Protein AF-K9Y065-F1 (afdb_monomer)

Foldseek 3Di:
DPPVVVVVVVVVVPPDDPDQLVVVLVVVLVVQLVVVLVVLLVLFQDPVLQFDAVLSVLVSQLVSLVVQLVCCVVVVVSPPDPVVSVVSNVVSVVSNVVSVVCNVVVPPCFLLRVLRVLSRVLRSLLVCLVPDPDDDVVVVVVSVVSNVVSVVVNVVSVVVNPDPPRD

Solvent-accessible surface area (backbone atoms only — not comparable to full-atom values): 9379 Å² total; per-residue (Å²): 144,76,70,73,67,59,57,53,56,59,55,67,71,68,72,87,83,85,64,58,61,67,55,48,49,53,52,50,51,54,53,48,47,57,49,54,57,56,53,62,60,75,50,36,65,47,82,92,40,73,50,84,25,66,65,58,54,31,52,49,51,28,53,51,23,51,47,52,41,50,49,54,69,74,44,44,87,68,55,82,51,64,68,60,51,52,53,51,43,53,50,22,56,50,45,32,56,50,25,50,50,40,57,74,65,47,65,90,55,47,65,61,37,44,43,27,45,46,37,30,51,38,31,26,53,37,37,50,50,74,71,51,91,74,84,51,70,70,58,48,54,50,36,52,52,49,40,55,52,39,52,52,51,40,52,53,43,54,56,52,73,72,46,90,85,58,124

Sequence (167 aa):
MKSTYDSKSKSEMKSKSGMKPYITLLVSLLISYVVMFAIMFSRVNEWSNLFISLNQVYMTGLMISTMLIIMLLTMGSMFTNKTLNVVLLASGVSLILMFWTLVRNQVGVGNQMFLRSMIPHHAAAILVCQQSSLTNPRIEELCVEIVQTQKEEIRIMKELMETPDLS

Secondary structure (DSSP, 8-state):
--SHHHHHHHHHTS-S--S-HHHHHHHHHHHHHHHHHHHHGGG-SSGGG----HHHHHHHHHHHHHHHHHHHHHTGGG---HHHHHHHHHHHHHHHHHHHHHHHHTTT--HHHHHHHHHHHHHHHHHHHHH-----HHHHHHHHHHHHHHHHHHHHHHHHHTSTT--

pLDDT: mean 87.81, std 16.29, range [36.19, 98.44]

Mean predicted aligned error: 8.08 Å

Nearest PDB structures (foldseek):
  1dov-assembly1_A  TM=4.097E-01  e=2.956E+00  Mus musculus
  4igg-assembly1_B  TM=3.796E-01  e=2.372E+00  Homo sapiens
  4igg-assembly1_A  TM=4.061E-01  e=3.893E+00  Homo sapiens

Structure (mmCIF, N/CA/C/O backbone):
data_AF-K9Y065-F1
#
_entry.id   AF-K9Y065-F1
#
loop_
_atom_site.group_PDB
_atom_site.id
_atom_site.type_symbol
_atom_site.label_atom_id
_atom_site.label_alt_id
_atom_site.label_comp_id
_atom_site.label_asym_id
_atom_site.label_entity_id
_atom_site.label_seq_id
_atom_site.pdbx_PDB_ins_code
_atom_site.Cartn_x
_atom_site.Cartn_y
_atom_site.Cartn_z
_atom_site.occupancy
_atom_site.B_iso_or_equiv
_atom_site.auth_seq_id
_atom_site.auth_comp_id
_atom_site.auth_asym_id
_atom_site.auth_atom_id
_atom_site.pdbx_PDB_model_num
ATOM 1 N N . MET A 1 1 ? 7.323 37.527 44.056 1.00 52.19 1 MET A N 1
ATOM 2 C CA . MET A 1 1 ? 7.083 37.572 42.593 1.00 52.19 1 MET A CA 1
ATOM 3 C C . MET A 1 1 ? 7.427 36.233 41.909 1.00 52.19 1 MET A C 1
ATOM 5 O O . MET A 1 1 ? 8.073 36.219 40.876 1.00 52.19 1 MET A O 1
ATOM 9 N N . LYS A 1 2 ? 7.005 35.089 42.485 1.00 53.78 2 LYS A N 1
ATOM 10 C CA . LYS A 1 2 ? 7.282 33.730 41.957 1.00 53.78 2 LYS A CA 1
ATOM 11 C C . LYS A 1 2 ? 6.066 32.785 42.052 1.00 53.78 2 LYS A C 1
ATOM 13 O O . LYS A 1 2 ? 6.211 31.582 41.953 1.00 53.78 2 LYS A O 1
ATOM 18 N N . SER A 1 3 ? 4.869 33.342 42.266 1.00 55.81 3 SER A N 1
ATOM 19 C CA . SER A 1 3 ? 3.641 32.576 42.558 1.00 55.81 3 SER A CA 1
ATOM 20 C C . SER A 1 3 ? 2.649 32.536 41.379 1.00 55.81 3 SER A C 1
ATOM 22 O O . SER A 1 3 ? 1.851 31.616 41.256 1.00 55.81 3 SER A O 1
ATOM 24 N N . THR A 1 4 ? 2.735 33.485 40.442 1.00 50.56 4 THR A N 1
ATOM 25 C CA . THR A 1 4 ? 1.821 33.589 39.288 1.00 50.56 4 T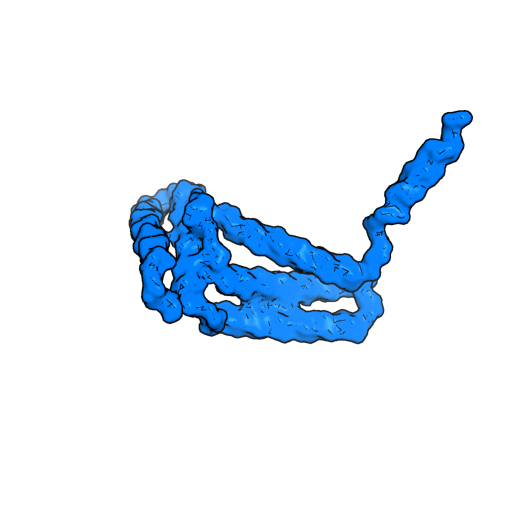HR A CA 1
ATOM 26 C C . THR A 1 4 ? 2.341 32.951 37.997 1.00 50.56 4 THR A C 1
ATOM 28 O O . THR A 1 4 ? 1.551 32.697 37.094 1.00 50.56 4 THR A O 1
ATOM 31 N N . TYR A 1 5 ? 3.643 32.658 37.896 1.00 48.44 5 TYR A N 1
ATOM 32 C CA . TYR A 1 5 ? 4.218 31.977 36.723 1.00 48.44 5 TYR A CA 1
ATOM 33 C C . TYR A 1 5 ? 4.051 30.447 36.801 1.00 48.44 5 TYR A C 1
ATOM 35 O O . TYR A 1 5 ? 3.881 29.774 35.787 1.00 48.44 5 TYR A O 1
ATOM 43 N N . ASP A 1 6 ? 4.020 29.903 38.022 1.00 53.69 6 ASP A N 1
ATOM 44 C CA . ASP A 1 6 ? 3.960 28.459 38.279 1.00 53.69 6 ASP A CA 1
ATOM 45 C C . ASP A 1 6 ? 2.530 27.891 38.172 1.00 53.69 6 ASP A C 1
ATOM 47 O O . ASP A 1 6 ? 2.325 26.732 37.808 1.00 53.69 6 ASP A O 1
ATOM 51 N N . SER A 1 7 ? 1.506 28.718 38.422 1.00 47.81 7 SER A N 1
ATOM 52 C CA . SER A 1 7 ? 0.100 28.310 38.294 1.00 47.81 7 SER A CA 1
ATOM 53 C C . SER A 1 7 ? -0.382 28.263 36.841 1.00 47.81 7 SER A C 1
ATOM 55 O O . SER A 1 7 ? -1.216 27.421 36.509 1.00 47.81 7 SER A O 1
ATOM 57 N N . LYS A 1 8 ? 0.174 29.115 35.967 1.00 46.16 8 LYS A N 1
ATOM 58 C CA . LYS A 1 8 ? -0.177 29.180 34.539 1.00 46.16 8 LYS A CA 1
ATOM 59 C C . LYS A 1 8 ? 0.507 28.075 33.719 1.00 46.16 8 LYS A C 1
ATOM 61 O O . LYS A 1 8 ? -0.121 27.461 32.865 1.00 46.16 8 LYS A O 1
ATOM 66 N N . SER A 1 9 ? 1.750 27.727 34.064 1.00 42.88 9 SER A N 1
ATOM 67 C CA . SER A 1 9 ? 2.480 26.599 33.457 1.00 42.88 9 SER A CA 1
ATOM 68 C C . SER A 1 9 ? 1.831 25.239 33.775 1.00 42.88 9 SER A C 1
ATOM 70 O O . SER A 1 9 ? 1.684 24.378 32.903 1.00 42.88 9 SER A O 1
ATOM 72 N N . LYS A 1 10 ? 1.334 25.057 35.009 1.00 42.84 10 LYS A N 1
ATOM 73 C CA . LYS A 1 10 ? 0.613 23.834 35.403 1.00 42.84 10 LYS A CA 1
ATOM 74 C C . LYS A 1 10 ? -0.792 23.712 34.811 1.00 42.84 10 LYS A C 1
ATOM 76 O O . LYS A 1 10 ? -1.275 22.586 34.701 1.00 42.84 10 LYS A O 1
ATOM 81 N N . SER A 1 11 ? -1.459 24.811 34.449 1.00 38.25 11 SER A N 1
ATOM 82 C CA . SER A 1 11 ? -2.785 24.758 33.819 1.00 38.25 11 SER A CA 1
ATOM 83 C C . SER A 1 11 ? -2.709 24.533 32.306 1.00 38.25 11 SER A C 1
ATOM 85 O O . SER A 1 11 ? -3.558 23.826 31.767 1.00 38.25 11 SER A O 1
ATOM 87 N N . GLU A 1 12 ? -1.667 25.028 31.634 1.00 36.91 12 GLU A N 1
ATOM 88 C CA . GLU A 1 12 ? -1.468 24.835 30.189 1.00 36.91 12 GLU A CA 1
ATOM 89 C C . GLU A 1 12 ? -0.904 23.443 29.836 1.00 36.91 12 GLU A C 1
ATOM 91 O O . GLU A 1 12 ? -1.237 22.895 28.786 1.00 36.91 12 GLU A O 1
ATOM 96 N N . MET A 1 13 ? -0.165 22.787 30.743 1.00 36.19 13 MET A N 1
ATOM 97 C CA . MET A 1 13 ? 0.234 21.374 30.583 1.00 36.19 13 MET A CA 1
ATOM 98 C C . MET A 1 13 ? -0.854 20.358 30.971 1.00 36.19 13 MET A C 1
ATOM 100 O O . MET A 1 13 ? -0.678 19.156 30.773 1.00 36.19 13 MET A O 1
ATOM 104 N N . LYS A 1 14 ? -1.999 20.804 31.503 1.00 38.00 14 LYS A N 1
ATOM 105 C CA . LYS A 1 14 ? -3.097 19.929 31.951 1.00 38.00 14 LYS A CA 1
ATOM 106 C C . LYS A 1 14 ? -4.248 19.868 30.942 1.00 38.00 14 LYS A C 1
ATOM 108 O O . LYS A 1 14 ? -5.413 19.826 31.324 1.00 38.00 14 LYS A O 1
ATOM 113 N N . SER A 1 15 ? -3.933 19.858 29.648 1.00 41.50 15 SER A N 1
ATOM 114 C CA . SER A 1 15 ? -4.937 19.712 28.590 1.00 41.50 15 SER A CA 1
ATOM 115 C C . SER A 1 15 ? -4.356 19.067 27.332 1.00 41.50 15 SER A C 1
ATOM 117 O O . SER A 1 15 ? -4.162 19.732 26.321 1.00 41.50 15 SER A O 1
ATOM 119 N N . LYS A 1 16 ? -4.046 17.760 27.390 1.00 42.38 16 LYS A N 1
ATOM 120 C CA . LYS A 1 16 ? -3.956 16.897 26.190 1.00 42.38 16 LYS A CA 1
ATOM 121 C C . LYS A 1 16 ? -3.878 15.394 26.506 1.00 42.38 16 LYS A C 1
ATOM 123 O O . LYS A 1 16 ? -2.986 14.704 26.047 1.00 42.38 16 LYS A O 1
ATOM 128 N N . SER A 1 17 ? -4.822 14.860 27.282 1.00 44.97 17 SER A N 1
ATOM 129 C CA . SER A 1 17 ? -5.170 13.421 27.224 1.00 44.97 17 SER A CA 1
ATOM 130 C C . SER A 1 17 ? -6.483 13.143 27.968 1.00 44.97 17 SER A C 1
ATOM 132 O O . SER A 1 17 ? -6.548 12.338 28.891 1.00 44.97 17 SER A O 1
ATOM 134 N N . GLY A 1 18 ? -7.538 13.869 27.593 1.00 44.75 18 GLY A N 1
ATOM 135 C CA . GLY A 1 18 ? -8.908 13.639 28.064 1.00 44.75 18 GLY A CA 1
ATOM 136 C C . GLY A 1 18 ? -9.807 13.003 27.003 1.00 44.75 18 GLY A C 1
ATOM 137 O O . GLY A 1 18 ? -11.027 13.084 27.115 1.00 44.75 18 GLY A O 1
ATOM 138 N N . MET A 1 19 ? -9.246 12.428 25.934 1.00 56.44 19 MET A N 1
ATOM 139 C CA . MET A 1 19 ? -10.069 11.699 24.971 1.00 56.44 19 MET A CA 1
ATOM 140 C C . MET A 1 19 ? -10.454 10.349 25.567 1.00 56.44 19 MET A C 1
ATOM 142 O O . MET A 1 19 ? -9.606 9.622 26.086 1.00 56.44 19 MET A O 1
ATOM 146 N N . LYS A 1 20 ? -11.747 10.010 25.489 1.00 84.69 20 LYS A N 1
ATOM 147 C CA . LYS A 1 20 ? -12.229 8.670 25.839 1.00 84.69 20 LYS A CA 1
ATOM 148 C C . LYS A 1 20 ? -11.403 7.641 25.044 1.00 84.69 20 LYS A C 1
ATOM 150 O O . LYS A 1 20 ? -11.208 7.874 23.850 1.00 84.69 20 LYS A O 1
ATOM 155 N N . PRO A 1 21 ? -10.974 6.514 25.642 1.00 88.19 21 PRO A N 1
ATOM 156 C CA . PRO A 1 21 ? -10.068 5.549 25.007 1.00 88.19 21 PRO A CA 1
ATOM 157 C C . PRO A 1 21 ? -10.421 5.156 23.563 1.00 88.19 21 PRO A C 1
ATOM 159 O O . PRO A 1 21 ? -9.543 5.045 22.714 1.00 88.19 21 PRO A O 1
ATOM 162 N N . TYR A 1 22 ? -11.713 5.023 23.254 1.00 90.38 22 TYR A N 1
ATOM 163 C CA . TYR A 1 22 ? -12.206 4.699 21.910 1.00 90.38 22 TYR A CA 1
ATOM 164 C C . TYR A 1 22 ? -12.018 5.814 20.877 1.00 90.38 22 TYR A C 1
ATOM 166 O O . TYR A 1 22 ? -11.800 5.528 19.705 1.00 90.38 22 TYR A O 1
ATOM 174 N N . ILE A 1 23 ? -12.094 7.080 21.291 1.00 90.81 23 ILE A N 1
ATOM 175 C CA . ILE A 1 23 ? -11.840 8.205 20.385 1.00 90.81 23 ILE A CA 1
ATOM 176 C C . ILE A 1 23 ? -10.347 8.276 20.084 1.00 90.81 23 ILE A C 1
ATOM 178 O O . ILE A 1 23 ? -9.979 8.443 18.927 1.00 90.81 23 ILE A O 1
ATOM 182 N N . THR A 1 24 ? -9.493 8.068 21.092 1.00 90.88 24 THR A N 1
ATOM 183 C CA . THR A 1 24 ? -8.046 7.953 20.871 1.00 90.88 24 THR A CA 1
ATOM 184 C C . THR A 1 24 ? -7.740 6.826 19.890 1.00 90.88 24 THR A C 1
ATOM 186 O O . THR A 1 24 ? -7.013 7.059 18.934 1.00 90.88 24 THR A O 1
ATOM 189 N N . LEU A 1 25 ? -8.351 5.646 20.059 1.00 92.50 25 LEU A N 1
ATOM 190 C CA . LEU A 1 25 ? -8.213 4.529 19.119 1.00 92.50 25 LEU A CA 1
ATOM 191 C C . LEU A 1 25 ? -8.606 4.934 17.691 1.00 92.50 25 LEU A C 1
ATOM 193 O O . LEU A 1 25 ? -7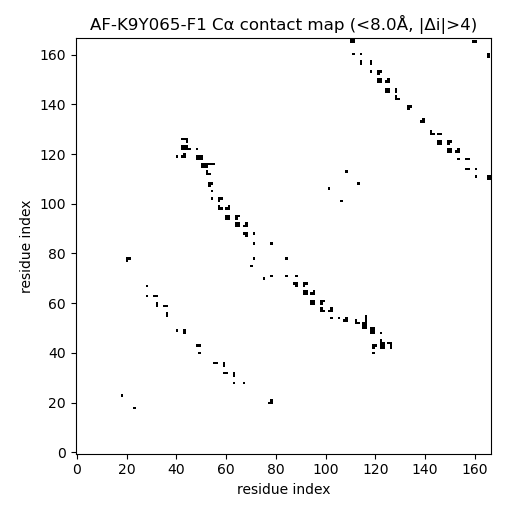.829 4.726 16.765 1.00 92.50 25 LEU A O 1
ATOM 197 N N . LEU A 1 26 ? -9.782 5.537 17.507 1.00 92.69 26 LEU A N 1
ATOM 198 C CA . LEU A 1 26 ? -10.260 5.956 16.188 1.00 92.69 26 LEU A CA 1
ATOM 199 C C . LEU A 1 26 ? -9.337 7.000 15.545 1.00 92.69 26 LEU A C 1
ATOM 201 O O . LEU A 1 26 ? -8.979 6.868 14.377 1.00 92.69 26 LEU A O 1
ATOM 205 N N . VAL A 1 27 ? -8.909 8.008 16.308 1.00 94.00 27 VAL A N 1
ATOM 206 C CA . VAL A 1 27 ? -7.969 9.034 15.838 1.00 94.00 27 VAL A CA 1
ATOM 207 C C . VAL A 1 27 ? -6.631 8.403 15.458 1.00 94.00 27 VAL A C 1
ATOM 209 O O . VAL A 1 27 ? -6.106 8.700 14.387 1.00 94.00 27 VAL A O 1
ATOM 212 N N . SER A 1 28 ? -6.102 7.498 16.284 1.00 93.50 28 SER A N 1
ATOM 213 C CA . SER A 1 28 ? -4.870 6.768 15.985 1.00 93.50 28 SER A CA 1
ATOM 214 C C . SER A 1 28 ? -4.996 5.952 14.702 1.00 93.50 28 SER A C 1
ATOM 216 O O . SER A 1 28 ? -4.112 6.044 13.862 1.00 93.50 28 SER A O 1
ATOM 218 N N . LEU A 1 29 ? -6.101 5.228 14.495 1.00 94.88 29 LEU A N 1
ATOM 219 C CA . LEU A 1 29 ? -6.324 4.446 13.274 1.00 94.88 29 LEU A CA 1
ATOM 220 C C . LEU A 1 29 ? -6.392 5.329 12.024 1.00 94.88 29 LEU A C 1
ATOM 222 O O . LEU A 1 29 ? -5.795 4.980 11.010 1.00 94.88 29 LEU A O 1
ATOM 226 N N . LEU A 1 30 ? -7.067 6.480 12.092 1.00 94.88 30 LEU A N 1
ATOM 227 C CA . LEU A 1 30 ? -7.150 7.419 10.968 1.00 94.88 30 LEU A CA 1
ATOM 228 C C . LEU A 1 30 ? -5.792 8.049 10.641 1.00 94.88 30 LEU A C 1
ATOM 230 O O . LEU A 1 30 ? -5.406 8.108 9.475 1.00 94.88 30 LEU A O 1
ATOM 234 N N . ILE A 1 31 ? -5.045 8.482 11.660 1.00 95.62 31 ILE A N 1
ATOM 235 C CA . ILE A 1 31 ? -3.689 9.012 11.471 1.00 95.62 31 ILE A CA 1
ATOM 236 C C . ILE A 1 31 ? -2.795 7.926 10.872 1.00 95.62 31 ILE A C 1
ATOM 238 O O . ILE A 1 31 ? -2.118 8.169 9.875 1.00 95.62 31 ILE A O 1
ATOM 242 N N . SER A 1 32 ? -2.823 6.715 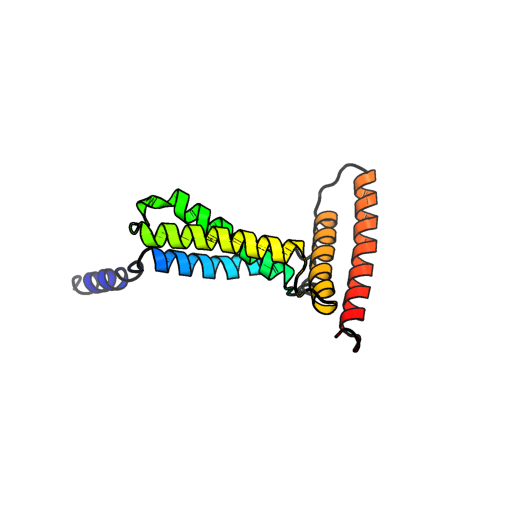11.433 1.00 94.25 32 SER A N 1
ATOM 243 C CA . SER A 1 32 ? -2.056 5.584 10.919 1.00 94.25 32 SER A CA 1
ATOM 244 C C . SER A 1 32 ? -2.449 5.218 9.494 1.00 94.25 32 SER A C 1
ATOM 246 O O . SER A 1 32 ? -1.557 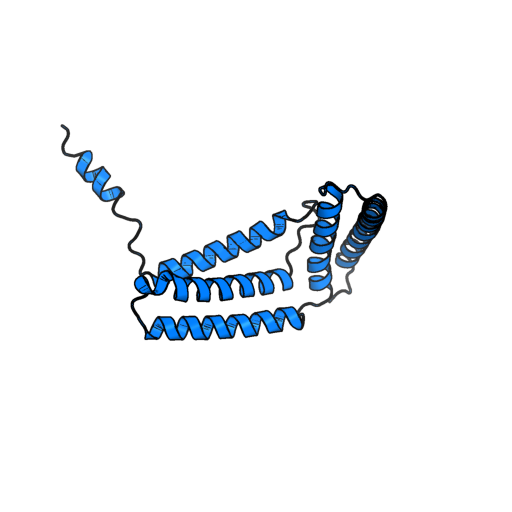4.905 8.718 1.00 94.25 32 SER A O 1
ATOM 248 N N . TYR A 1 33 ? -3.728 5.304 9.117 1.00 94.62 33 TYR A N 1
ATOM 249 C CA . TYR A 1 33 ? -4.163 5.083 7.738 1.00 94.62 33 TYR A CA 1
ATOM 250 C C . TYR A 1 33 ? -3.455 6.053 6.789 1.00 94.62 33 TYR A C 1
ATOM 252 O O . TYR A 1 33 ? -2.814 5.618 5.837 1.00 94.62 33 TYR A O 1
ATOM 260 N N . VAL A 1 34 ? -3.507 7.359 7.077 1.00 94.81 34 VAL A N 1
ATOM 261 C CA . VAL A 1 34 ? -2.872 8.390 6.237 1.00 94.81 34 VAL A CA 1
ATOM 262 C C . VAL A 1 34 ? -1.357 8.198 6.182 1.00 94.81 34 VAL A C 1
ATOM 264 O O . VAL A 1 34 ? -0.767 8.250 5.105 1.00 94.81 34 VAL A O 1
ATOM 267 N N . VAL A 1 35 ? -0.726 7.934 7.329 1.00 95.19 35 VAL A N 1
ATOM 268 C CA . VAL A 1 35 ? 0.725 7.734 7.423 1.00 95.19 35 VAL A CA 1
ATOM 269 C C . VAL A 1 35 ? 1.163 6.478 6.670 1.00 95.19 35 VAL A C 1
ATOM 271 O O . VAL A 1 35 ? 2.084 6.550 5.864 1.00 95.19 35 VAL A O 1
ATOM 274 N N . MET A 1 36 ? 0.509 5.335 6.883 1.00 93.56 36 MET A N 1
ATOM 275 C CA . MET A 1 36 ? 0.845 4.086 6.192 1.00 93.56 36 MET A CA 1
ATOM 276 C C . MET A 1 36 ? 0.611 4.204 4.687 1.00 93.56 36 MET A C 1
ATOM 278 O O . MET A 1 36 ? 1.461 3.773 3.909 1.00 93.56 36 MET A O 1
ATOM 282 N N . PHE A 1 37 ? -0.491 4.837 4.278 1.00 92.31 37 PHE A N 1
ATOM 283 C CA . PHE A 1 37 ? -0.771 5.115 2.873 1.00 92.31 37 PHE A CA 1
ATOM 284 C C . PHE A 1 37 ? 0.334 5.979 2.246 1.00 92.31 37 PHE A C 1
ATOM 286 O O . PHE A 1 37 ? 0.836 5.653 1.175 1.00 92.31 37 PHE A O 1
ATOM 293 N N . ALA A 1 38 ? 0.791 7.025 2.944 1.00 91.56 38 ALA A N 1
ATOM 294 C CA . ALA A 1 38 ? 1.905 7.857 2.493 1.00 91.56 38 ALA A CA 1
ATOM 295 C C . ALA A 1 38 ? 3.237 7.079 2.419 1.00 91.56 38 ALA A C 1
ATOM 297 O O . ALA A 1 38 ? 3.972 7.197 1.440 1.00 91.56 38 ALA A O 1
ATOM 298 N N . ILE A 1 39 ? 3.542 6.241 3.416 1.00 91.38 39 ILE A N 1
ATOM 299 C CA . ILE A 1 39 ? 4.775 5.434 3.459 1.00 91.38 39 ILE A CA 1
ATOM 300 C C . ILE A 1 39 ? 4.843 4.444 2.290 1.00 91.38 39 ILE A C 1
ATOM 302 O O . ILE A 1 39 ? 5.937 4.151 1.810 1.00 91.38 39 ILE A O 1
ATOM 306 N N . MET A 1 40 ? 3.714 3.944 1.777 1.00 88.00 40 MET A N 1
ATOM 307 C CA . MET A 1 40 ? 3.722 3.025 0.629 1.00 88.00 40 MET A CA 1
ATOM 308 C C . MET A 1 40 ? 4.405 3.620 -0.611 1.00 88.00 40 MET A C 1
ATOM 310 O O . MET A 1 40 ? 5.010 2.863 -1.373 1.00 88.00 40 MET A O 1
ATOM 314 N N . PHE A 1 41 ? 4.371 4.946 -0.773 1.00 87.94 41 PHE A N 1
ATOM 315 C CA . PHE A 1 41 ? 5.041 5.662 -1.860 1.00 87.94 41 PHE A CA 1
ATOM 316 C C . PHE A 1 41 ? 6.567 5.715 -1.718 1.00 87.94 41 PHE A C 1
ATOM 318 O O . PHE A 1 41 ? 7.254 5.942 -2.708 1.00 87.94 41 PHE A O 1
ATOM 325 N N . SER A 1 42 ? 7.117 5.426 -0.533 1.00 88.81 42 SER A N 1
ATOM 326 C CA . SER A 1 42 ? 8.574 5.389 -0.311 1.00 88.81 42 SER A CA 1
ATOM 327 C C . SER A 1 42 ? 9.290 4.289 -1.103 1.00 88.81 42 SER A C 1
ATOM 329 O O . SER A 1 42 ? 10.508 4.318 -1.238 1.00 88.81 42 SER A O 1
ATOM 331 N N . ARG A 1 43 ? 8.537 3.319 -1.636 1.00 86.25 43 ARG A N 1
ATOM 332 C CA . ARG A 1 43 ? 9.066 2.194 -2.416 1.00 86.25 43 ARG A CA 1
ATOM 333 C C . ARG A 1 43 ? 9.182 2.483 -3.912 1.00 86.25 43 ARG A C 1
ATOM 335 O O . ARG A 1 43 ? 9.616 1.608 -4.648 1.00 86.25 43 ARG A O 1
ATOM 342 N N . VAL A 1 44 ? 8.767 3.658 -4.378 1.00 86.56 44 VAL A N 1
ATOM 343 C CA . VAL A 1 44 ? 8.822 4.024 -5.798 1.00 86.56 44 VAL A CA 1
ATOM 344 C C . VAL A 1 44 ? 10.204 4.598 -6.124 1.00 86.56 44 VAL A C 1
ATOM 346 O O . VAL A 1 44 ? 10.721 5.423 -5.378 1.00 86.56 44 VAL A O 1
ATOM 349 N N . ASN A 1 45 ? 10.807 4.168 -7.237 1.00 88.38 45 ASN A N 1
ATOM 350 C CA . ASN A 1 45 ? 12.146 4.609 -7.645 1.00 88.38 45 ASN A CA 1
ATOM 351 C C . ASN A 1 45 ? 12.220 6.105 -8.016 1.00 88.38 45 ASN A C 1
ATOM 353 O O . ASN A 1 45 ? 13.251 6.739 -7.815 1.00 88.38 45 ASN A O 1
ATOM 357 N N . GLU A 1 46 ? 11.138 6.663 -8.564 1.00 88.12 46 GLU A N 1
ATOM 358 C CA . GLU A 1 46 ? 11.058 8.036 -9.065 1.00 88.12 46 GLU A CA 1
ATOM 359 C C . GLU A 1 46 ? 9.699 8.677 -8.763 1.00 88.12 46 GLU A C 1
ATOM 361 O O . GLU A 1 46 ? 8.651 8.037 -8.855 1.00 88.12 46 GLU A O 1
ATOM 366 N N . TRP A 1 47 ? 9.689 9.989 -8.520 1.00 84.88 47 TRP A N 1
ATOM 367 C CA . TRP A 1 47 ? 8.462 10.756 -8.260 1.00 84.88 47 TRP A CA 1
ATOM 368 C C . TRP A 1 47 ? 7.449 10.706 -9.412 1.00 84.88 47 TRP A C 1
ATOM 370 O O . TRP A 1 47 ? 6.245 10.768 -9.179 1.00 84.88 47 TRP A O 1
ATOM 380 N N . SER A 1 48 ? 7.919 10.543 -10.652 1.00 87.69 48 SER A N 1
ATOM 381 C CA . SER A 1 48 ? 7.069 10.448 -11.848 1.00 87.69 48 SER A CA 1
ATOM 382 C C . SER A 1 48 ? 6.250 9.149 -11.918 1.00 87.69 48 SER A C 1
ATOM 384 O O . SER A 1 48 ? 5.353 9.032 -12.751 1.00 87.69 48 SER A O 1
ATOM 386 N N . ASN A 1 49 ? 6.567 8.168 -11.068 1.00 90.81 49 ASN A N 1
ATOM 387 C CA . ASN A 1 49 ? 5.897 6.870 -10.989 1.00 90.81 49 ASN A CA 1
ATOM 388 C C . ASN A 1 49 ? 4.911 6.798 -9.808 1.00 90.81 49 ASN A C 1
ATOM 390 O O . ASN A 1 49 ? 4.390 5.727 -9.492 1.00 90.81 49 ASN A O 1
ATOM 394 N N . LEU A 1 50 ? 4.647 7.930 -9.145 1.00 90.44 50 LEU A N 1
ATOM 395 C CA . LEU A 1 50 ? 3.707 8.027 -8.035 1.00 90.44 50 LEU A CA 1
ATOM 396 C C . LEU A 1 50 ? 2.270 8.122 -8.537 1.00 90.44 50 LEU A C 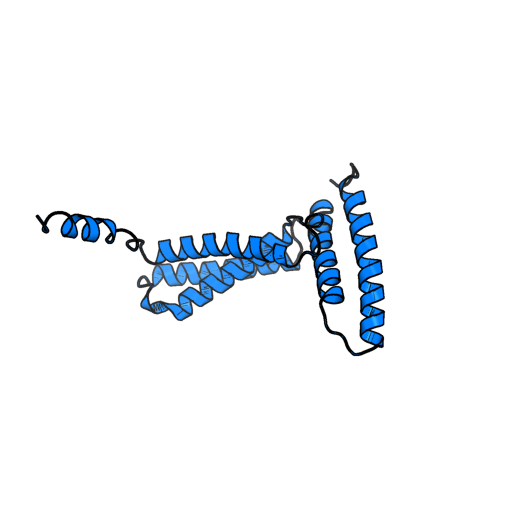1
ATOM 398 O O . LEU A 1 50 ? 1.792 9.184 -8.931 1.00 90.44 50 LEU A O 1
ATOM 402 N N . PHE A 1 51 ? 1.562 7.002 -8.449 1.00 91.12 51 PHE A N 1
ATOM 403 C CA . PHE A 1 51 ? 0.151 6.923 -8.792 1.00 91.12 51 PHE A CA 1
ATOM 404 C C . PHE A 1 51 ? -0.661 6.320 -7.647 1.00 91.12 51 PHE A C 1
ATOM 406 O O . PHE A 1 51 ? -0.283 5.315 -7.038 1.00 91.12 51 PHE A O 1
ATOM 413 N N . ILE A 1 52 ? -1.802 6.954 -7.370 1.00 91.38 52 ILE A N 1
ATOM 414 C CA . ILE A 1 52 ? -2.807 6.456 -6.429 1.00 91.38 52 ILE A CA 1
ATOM 415 C C . ILE A 1 52 ? -3.686 5.439 -7.153 1.00 91.38 52 ILE A C 1
ATOM 417 O O . ILE A 1 52 ? -4.236 5.737 -8.217 1.00 91.38 52 ILE A O 1
ATOM 421 N N . SER A 1 53 ? -3.865 4.266 -6.549 1.00 91.75 53 SER A N 1
ATOM 422 C CA . SER A 1 53 ? -4.742 3.211 -7.067 1.00 91.75 53 SER A CA 1
ATOM 423 C C . SER A 1 53 ? -5.690 2.671 -5.998 1.00 91.75 53 SER A C 1
ATOM 425 O O . SER A 1 53 ? -5.401 2.708 -4.800 1.00 91.75 53 SER A O 1
ATOM 427 N N . LEU A 1 54 ? -6.823 2.118 -6.437 1.00 91.88 54 LEU A N 1
ATOM 428 C CA . LEU A 1 54 ? -7.789 1.467 -5.544 1.00 91.88 54 LEU A CA 1
ATOM 429 C C . LEU A 1 54 ? -7.182 0.278 -4.793 1.00 91.88 54 LEU A C 1
ATOM 431 O O . LEU A 1 54 ? -7.489 0.064 -3.625 1.00 91.88 54 LEU A O 1
ATOM 435 N N . ASN A 1 55 ? -6.262 -0.450 -5.426 1.00 90.88 55 ASN A N 1
ATOM 436 C CA . ASN A 1 55 ? -5.601 -1.585 -4.795 1.00 90.88 55 ASN A CA 1
ATOM 437 C C . ASN A 1 55 ? -4.783 -1.162 -3.555 1.00 90.88 55 ASN A C 1
ATOM 439 O O . ASN A 1 55 ? -4.795 -1.862 -2.543 1.00 90.88 55 ASN A O 1
ATOM 443 N N . GLN A 1 56 ? -4.140 0.015 -3.580 1.00 92.38 56 GLN A N 1
ATOM 444 C CA . GLN A 1 56 ? -3.460 0.571 -2.400 1.00 92.38 56 GLN A CA 1
ATOM 445 C C . GLN A 1 56 ? -4.457 0.873 -1.276 1.00 92.38 56 GLN A C 1
ATOM 447 O O . GLN A 1 56 ? -4.222 0.487 -0.136 1.00 92.38 56 GLN A O 1
ATOM 452 N N . VAL A 1 57 ? -5.596 1.491 -1.605 1.00 93.81 57 VAL A N 1
ATOM 453 C CA . VAL A 1 57 ? -6.672 1.789 -0.644 1.00 93.81 57 VAL A CA 1
ATOM 454 C C . VAL A 1 57 ? -7.187 0.508 0.015 1.00 93.81 57 VAL A C 1
ATOM 456 O O . VAL A 1 57 ? -7.308 0.454 1.240 1.00 93.81 57 VAL A O 1
ATOM 459 N N . TYR A 1 58 ? -7.442 -0.545 -0.767 1.00 95.19 58 TYR A N 1
ATOM 460 C CA . TYR A 1 58 ? -7.922 -1.819 -0.231 1.00 95.19 58 TYR A CA 1
ATOM 461 C C . TYR A 1 58 ? -6.896 -2.488 0.685 1.00 95.19 58 TYR A C 1
ATOM 463 O O . TYR A 1 58 ? -7.255 -2.960 1.764 1.00 95.19 58 TYR A O 1
ATOM 471 N N . MET A 1 59 ? -5.617 -2.478 0.300 1.00 94.38 59 MET A N 1
ATOM 472 C CA . MET A 1 59 ? -4.539 -3.030 1.123 1.00 94.38 59 MET A CA 1
ATOM 473 C C . MET A 1 59 ? -4.340 -2.249 2.426 1.00 94.38 59 MET A C 1
ATOM 475 O O . MET A 1 59 ? -4.220 -2.860 3.488 1.00 94.38 59 MET A O 1
ATOM 479 N N . THR A 1 60 ? -4.357 -0.912 2.393 1.00 95.06 60 THR A N 1
ATOM 480 C CA . THR A 1 60 ? -4.267 -0.102 3.620 1.00 95.06 60 THR A CA 1
ATOM 481 C C . THR A 1 60 ? -5.482 -0.335 4.518 1.00 95.06 60 THR A C 1
ATOM 483 O O . THR A 1 60 ? -5.324 -0.502 5.727 1.00 95.06 60 THR A O 1
ATOM 486 N N . GLY A 1 61 ? -6.685 -0.428 3.944 1.00 95.88 61 GLY A N 1
ATOM 487 C CA . GLY A 1 61 ? -7.899 -0.782 4.680 1.00 95.88 61 GLY A CA 1
ATOM 488 C C . GLY A 1 61 ? -7.784 -2.137 5.384 1.00 95.88 61 GLY A C 1
ATOM 489 O O . GLY A 1 61 ? -8.105 -2.248 6.570 1.00 95.88 61 GLY A O 1
ATOM 490 N N . LEU A 1 62 ? -7.243 -3.145 4.694 1.00 96.38 62 LEU A N 1
ATOM 491 C CA . LEU A 1 62 ? -6.978 -4.467 5.261 1.00 96.38 62 LEU A CA 1
ATOM 492 C C . LEU A 1 62 ? -6.002 -4.393 6.449 1.00 96.38 62 LEU A C 1
ATOM 494 O O . LEU A 1 62 ? -6.293 -4.946 7.509 1.00 96.38 62 LEU A O 1
ATOM 498 N N . MET A 1 63 ? -4.887 -3.667 6.305 1.00 96.19 63 MET A N 1
ATOM 499 C CA . MET A 1 63 ? -3.881 -3.489 7.365 1.00 96.19 63 MET A CA 1
ATOM 500 C C . MET A 1 63 ? -4.424 -2.746 8.592 1.00 96.19 63 MET A C 1
ATOM 502 O O . MET A 1 63 ? -4.142 -3.120 9.728 1.00 96.19 63 MET A O 1
ATOM 506 N N . ILE A 1 64 ? -5.220 -1.696 8.393 1.00 96.44 64 ILE A N 1
ATOM 507 C CA . ILE A 1 64 ? -5.819 -0.951 9.508 1.00 96.44 64 ILE A CA 1
ATOM 508 C C . ILE A 1 64 ? -6.877 -1.799 10.222 1.00 96.44 64 ILE A C 1
ATOM 510 O O . ILE A 1 64 ? -6.969 -1.762 11.450 1.00 96.44 64 ILE A O 1
ATOM 514 N N . SER A 1 65 ? -7.626 -2.618 9.481 1.00 96.25 65 SER A N 1
ATOM 515 C CA . SER A 1 65 ? -8.623 -3.527 10.059 1.00 96.25 65 SER A CA 1
ATOM 516 C C . SER A 1 65 ? -7.976 -4.621 10.918 1.00 96.25 65 SER A C 1
ATOM 518 O O . SER A 1 65 ? -8.467 -4.911 12.009 1.00 96.25 65 SER A O 1
ATOM 520 N N . THR A 1 66 ? -6.844 -5.192 10.487 1.00 96.31 66 THR A N 1
ATOM 521 C CA . THR A 1 66 ? -6.081 -6.145 11.315 1.00 96.31 66 THR A CA 1
ATOM 522 C C . THR A 1 66 ? -5.467 -5.464 12.534 1.00 96.31 66 THR A C 1
ATOM 524 O O . THR A 1 66 ? -5.544 -6.004 13.639 1.00 96.31 66 THR A O 1
ATOM 527 N N . MET A 1 67 ? -4.927 -4.253 12.373 1.00 95.88 67 MET A N 1
ATOM 528 C CA . MET A 1 67 ? -4.362 -3.482 13.480 1.00 95.88 67 MET A CA 1
ATOM 529 C C . MET A 1 67 ? -5.411 -3.150 14.548 1.00 95.88 67 MET A C 1
ATOM 531 O O . MET A 1 67 ? -5.122 -3.292 15.735 1.00 95.88 67 MET A O 1
ATOM 535 N N . LEU A 1 68 ? -6.639 -2.793 14.154 1.00 95.56 68 LEU A N 1
ATOM 536 C CA . LEU A 1 68 ? -7.760 -2.594 15.080 1.00 95.56 68 LEU A CA 1
ATOM 537 C C . LEU A 1 68 ? -7.980 -3.828 15.972 1.00 95.56 68 LEU A C 1
ATOM 539 O O . LEU A 1 68 ? -8.073 -3.689 17.192 1.00 95.56 68 LEU A O 1
ATOM 543 N N . ILE A 1 69 ? -8.027 -5.030 15.387 1.00 95.88 69 ILE A N 1
ATOM 544 C CA . ILE A 1 69 ? -8.200 -6.278 16.150 1.00 95.88 69 ILE A CA 1
ATOM 545 C C . ILE A 1 69 ? -7.030 -6.487 17.112 1.00 95.88 69 ILE A C 1
ATOM 547 O O . ILE A 1 69 ? -7.251 -6.755 18.293 1.00 95.88 69 ILE A O 1
ATOM 551 N N . ILE A 1 70 ? -5.793 -6.327 16.635 1.00 95.44 70 ILE A N 1
ATOM 552 C CA . ILE A 1 70 ? -4.591 -6.496 17.463 1.00 95.44 70 ILE A CA 1
ATOM 553 C C . ILE A 1 70 ? -4.624 -5.540 18.660 1.00 95.44 70 ILE A C 1
ATOM 555 O O . ILE A 1 70 ? -4.381 -5.966 19.789 1.00 95.44 70 ILE A O 1
ATOM 559 N N . MET A 1 71 ? -4.961 -4.266 18.447 1.00 93.19 71 MET A N 1
ATOM 560 C CA . MET A 1 71 ? -5.036 -3.272 19.522 1.00 93.19 71 MET A CA 1
ATOM 561 C C . MET A 1 71 ? -6.114 -3.624 20.552 1.00 93.19 71 MET A C 1
ATOM 563 O O . MET A 1 71 ? -5.863 -3.521 21.751 1.00 93.19 71 MET A O 1
ATOM 567 N N . LEU A 1 72 ? -7.289 -4.091 20.118 1.00 92.50 72 LEU A N 1
ATOM 568 C CA . LEU A 1 72 ? -8.358 -4.503 21.036 1.00 92.50 72 LEU A CA 1
ATOM 569 C C . LEU A 1 72 ? -7.979 -5.732 21.873 1.00 92.50 72 LEU A C 1
ATOM 571 O O . LEU A 1 72 ? -8.332 -5.792 23.050 1.00 92.50 72 LEU A O 1
ATOM 575 N N . LEU A 1 73 ? -7.253 -6.693 21.292 1.00 91.75 73 LEU A N 1
ATOM 576 C CA . LEU A 1 73 ? -6.826 -7.910 21.991 1.00 91.75 73 LEU A CA 1
ATOM 577 C C . LEU A 1 73 ? -5.654 -7.658 22.948 1.00 91.75 73 LEU A C 1
ATOM 579 O O . LEU A 1 73 ? -5.638 -8.187 24.056 1.00 91.75 73 LEU A O 1
ATOM 583 N N . THR A 1 74 ? -4.679 -6.848 22.536 1.00 91.69 74 THR A N 1
ATOM 584 C CA . THR A 1 74 ? -3.447 -6.613 23.310 1.00 91.69 74 THR A CA 1
ATOM 585 C C . THR A 1 74 ? -3.607 -5.527 24.371 1.00 91.69 74 THR A C 1
ATOM 587 O O . THR A 1 74 ? -2.970 -5.595 25.419 1.00 91.69 74 THR A O 1
ATOM 590 N N . MET A 1 75 ? -4.490 -4.549 24.148 1.00 87.81 75 MET A N 1
ATOM 591 C CA . MET A 1 75 ? -4.733 -3.426 25.062 1.00 87.81 75 MET A CA 1
ATOM 592 C C . MET A 1 75 ? -6.104 -3.518 25.748 1.00 87.81 75 MET A C 1
ATOM 594 O O . MET A 1 75 ? -6.731 -2.501 26.048 1.00 87.81 75 MET A O 1
ATOM 598 N N . GLY A 1 76 ? -6.586 -4.735 26.017 1.00 76.38 76 GLY A N 1
ATOM 599 C CA . GLY A 1 76 ? -7.930 -4.973 26.559 1.00 76.38 76 GLY A CA 1
ATOM 600 C C . GLY A 1 76 ? -8.234 -4.252 27.882 1.00 76.38 76 GLY A C 1
ATOM 601 O O . GLY A 1 76 ? -9.383 -3.891 28.127 1.00 76.38 76 GLY A O 1
ATOM 602 N N . SER A 1 77 ? -7.223 -3.963 28.712 1.00 79.06 77 SER A N 1
ATOM 603 C CA . SER A 1 77 ? -7.387 -3.224 29.978 1.00 79.06 77 SER A CA 1
ATOM 604 C C . SER A 1 77 ? -7.791 -1.755 29.791 1.00 79.06 77 SER A C 1
ATOM 606 O O . SER A 1 77 ? -8.388 -1.163 30.689 1.00 79.06 77 SER A O 1
ATOM 608 N N . MET A 1 78 ? -7.503 -1.168 28.626 1.00 84.69 78 MET A N 1
ATOM 609 C CA . MET A 1 78 ? -7.813 0.227 28.301 1.00 84.69 78 MET A CA 1
ATOM 610 C C . MET A 1 78 ? -9.265 0.408 27.824 1.00 84.69 78 MET A C 1
ATOM 612 O O . MET A 1 78 ? -9.835 1.497 27.930 1.00 84.69 78 MET A O 1
ATOM 616 N N . PHE A 1 79 ? -9.883 -0.660 27.315 1.00 86.06 79 PHE A N 1
ATOM 617 C CA . PHE A 1 79 ? -11.212 -0.637 26.715 1.00 86.06 79 PHE A CA 1
ATOM 618 C C . PHE A 1 79 ? -12.238 -1.297 27.639 1.00 86.06 79 PHE A C 1
ATOM 620 O O . PHE A 1 79 ? -12.522 -2.488 27.562 1.00 86.06 79 PHE A O 1
ATOM 627 N N . THR A 1 80 ? -12.823 -0.509 28.537 1.00 84.19 80 THR A N 1
ATOM 628 C CA . THR A 1 80 ? -13.659 -1.014 29.642 1.00 84.19 80 THR A CA 1
ATOM 629 C C . THR A 1 80 ? -15.064 -1.488 29.241 1.00 84.19 80 THR A C 1
ATOM 631 O O . THR A 1 80 ? -15.722 -2.183 30.014 1.00 84.19 80 THR A O 1
ATOM 634 N N . ASN A 1 81 ? -15.549 -1.139 28.045 1.00 90.44 81 ASN A N 1
ATOM 635 C CA . ASN A 1 81 ? -16.912 -1.444 27.601 1.00 90.44 81 ASN A CA 1
ATOM 636 C C . ASN A 1 81 ? -16.921 -2.720 26.751 1.00 90.44 81 ASN A C 1
ATOM 638 O O . ASN A 1 81 ? -16.580 -2.700 25.570 1.00 90.44 81 ASN A O 1
ATOM 642 N N . LYS A 1 82 ? -17.376 -3.824 27.353 1.00 88.56 82 LYS A N 1
ATOM 643 C CA . LYS A 1 82 ? -17.424 -5.138 26.698 1.00 88.56 82 LYS A CA 1
ATOM 644 C C . LYS A 1 82 ? -18.278 -5.142 25.427 1.00 88.56 82 LYS A C 1
ATOM 646 O O . LYS A 1 82 ? -17.865 -5.735 24.437 1.00 88.56 82 LYS A O 1
ATOM 651 N N . THR A 1 83 ? -19.425 -4.460 25.428 1.00 91.88 83 THR A N 1
ATOM 652 C CA . THR A 1 83 ? -20.320 -4.403 24.263 1.00 91.88 83 THR A CA 1
ATOM 653 C C . THR A 1 83 ? -19.647 -3.701 23.089 1.00 91.88 83 THR A C 1
ATOM 655 O O . THR A 1 83 ? -19.626 -4.241 21.987 1.00 91.88 83 THR A O 1
ATOM 658 N N . LEU A 1 84 ? -19.036 -2.534 23.323 1.00 91.44 84 LEU A N 1
ATOM 659 C CA . LEU A 1 84 ? -18.314 -1.811 22.270 1.00 91.44 84 LEU A CA 1
ATOM 660 C C . LEU A 1 84 ? -17.113 -2.606 21.753 1.00 91.44 84 LEU A C 1
ATOM 662 O O . LEU A 1 84 ? -16.893 -2.630 20.548 1.00 91.44 84 LEU A O 1
ATOM 666 N N . ASN A 1 85 ? -16.378 -3.299 22.623 1.00 93.69 85 ASN A N 1
ATOM 667 C CA . ASN A 1 85 ? -15.246 -4.124 22.196 1.00 93.69 85 ASN A CA 1
ATOM 668 C C . ASN A 1 85 ? -15.680 -5.265 21.278 1.00 93.69 85 ASN A C 1
ATOM 670 O O . ASN A 1 85 ? -15.034 -5.503 20.263 1.00 93.69 85 ASN A O 1
ATOM 674 N N . VAL A 1 86 ? -16.779 -5.951 21.611 1.00 94.56 86 VAL A N 1
ATOM 675 C CA . VAL A 1 86 ? -17.327 -7.029 20.774 1.00 94.56 86 VAL A CA 1
ATOM 676 C C . VAL A 1 86 ? -17.807 -6.482 19.432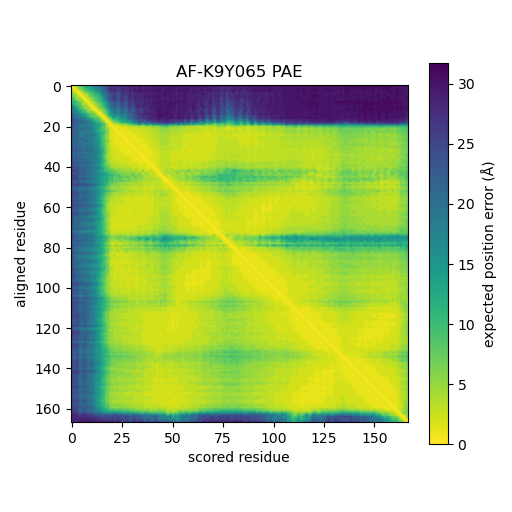 1.00 94.56 86 VAL A C 1
ATOM 678 O O . VAL A 1 86 ? -17.491 -7.065 18.398 1.00 94.56 86 VAL A O 1
ATOM 681 N N . VAL A 1 87 ? -18.502 -5.340 19.425 1.00 95.62 87 VAL A N 1
ATOM 682 C CA . VAL A 1 87 ? -18.933 -4.676 18.184 1.00 95.62 87 VAL A CA 1
ATOM 683 C C . VAL A 1 87 ? -17.728 -4.281 17.328 1.00 95.62 87 VAL A C 1
ATOM 685 O O . VAL A 1 87 ? -17.712 -4.564 16.132 1.00 95.62 87 VAL A O 1
ATOM 688 N N . LEU A 1 88 ? -16.694 -3.680 17.924 1.00 95.31 88 LEU A N 1
ATOM 689 C CA . LEU A 1 88 ? -15.488 -3.276 17.203 1.00 95.31 88 LEU A CA 1
ATOM 690 C C . LEU A 1 88 ? -14.707 -4.482 16.670 1.00 95.31 88 LEU A C 1
ATOM 692 O O . LEU A 1 88 ? -14.294 -4.453 15.515 1.00 95.31 88 LEU A O 1
ATOM 696 N N . LEU A 1 89 ? -14.569 -5.561 17.446 1.00 95.56 89 LEU A N 1
ATOM 697 C CA . LEU A 1 89 ? -13.959 -6.811 16.979 1.00 95.56 89 LEU A CA 1
ATOM 698 C C . LEU A 1 89 ? -14.736 -7.421 15.809 1.00 95.56 89 LEU A C 1
ATOM 700 O O . LEU A 1 89 ? -14.136 -7.732 14.781 1.00 95.56 89 LEU A O 1
ATOM 704 N N . ALA A 1 90 ? -16.060 -7.548 15.928 1.00 97.00 90 ALA A N 1
ATOM 705 C CA . ALA A 1 90 ? -16.905 -8.077 14.858 1.00 97.00 90 ALA A CA 1
ATOM 706 C C . ALA A 1 90 ? -16.816 -7.211 13.591 1.00 97.00 90 ALA A C 1
ATOM 708 O O . ALA A 1 90 ? -16.683 -7.737 12.484 1.00 97.00 90 ALA A O 1
ATOM 709 N N . SER A 1 91 ? -16.821 -5.883 13.752 1.00 96.56 91 SER A N 1
ATOM 710 C CA . SER A 1 91 ? -16.640 -4.944 12.642 1.00 96.56 91 SER A CA 1
ATOM 711 C C . SER A 1 91 ? -15.254 -5.075 12.002 1.00 96.56 91 SER A C 1
ATOM 713 O O . SER A 1 91 ? -15.165 -5.136 10.782 1.00 96.56 91 SER A O 1
ATOM 715 N N . GLY A 1 92 ? -14.189 -5.230 12.795 1.00 97.06 92 GLY A N 1
ATOM 716 C CA . GLY A 1 92 ? -12.829 -5.452 12.306 1.00 97.06 92 GLY A CA 1
ATOM 717 C C . GLY A 1 92 ? -12.707 -6.736 11.489 1.00 97.06 92 GLY A C 1
ATOM 718 O O . GLY A 1 92 ? -12.180 -6.700 10.381 1.00 97.06 92 GLY A O 1
ATOM 719 N N . VAL A 1 93 ? -13.258 -7.855 11.975 1.00 97.94 93 VAL A N 1
ATOM 720 C CA . VAL A 1 93 ? -13.282 -9.128 11.226 1.00 97.94 93 VAL A CA 1
ATOM 721 C C . VAL A 1 93 ? -14.073 -8.978 9.925 1.00 97.94 93 VAL A C 1
ATOM 723 O O . VAL A 1 93 ? -13.622 -9.424 8.872 1.00 97.94 93 VAL A O 1
ATOM 726 N N . SER A 1 94 ? -15.221 -8.300 9.979 1.00 98.12 94 SER A N 1
ATOM 727 C CA . SER A 1 94 ? -16.055 -8.051 8.796 1.00 98.12 94 SER A CA 1
ATOM 728 C C . SER A 1 94 ? -15.320 -7.205 7.751 1.00 98.12 94 SER A C 1
ATOM 730 O O . SER A 1 94 ? -15.331 -7.542 6.569 1.00 98.12 94 SER A O 1
ATOM 732 N N . LEU A 1 95 ? -14.624 -6.148 8.182 1.00 97.81 95 LEU A N 1
ATOM 733 C CA . LEU A 1 95 ? -13.810 -5.299 7.312 1.00 97.81 95 LEU A CA 1
ATOM 734 C C . LEU A 1 95 ? -12.622 -6.059 6.717 1.00 97.81 95 LEU A C 1
ATOM 736 O O . LEU A 1 95 ? -12.335 -5.883 5.537 1.00 97.81 95 LEU A O 1
ATOM 740 N N . ILE A 1 96 ? -11.967 -6.942 7.479 1.00 98.12 96 ILE A N 1
ATOM 741 C CA . ILE A 1 96 ? -10.900 -7.805 6.949 1.00 98.12 96 ILE A CA 1
ATOM 742 C C . ILE A 1 96 ? -11.431 -8.669 5.810 1.00 98.12 96 ILE A C 1
ATOM 744 O O . ILE A 1 96 ? -10.839 -8.677 4.736 1.00 98.12 96 ILE A O 1
ATOM 748 N N . LEU A 1 97 ? -12.550 -9.370 6.015 1.00 98.12 97 LEU A N 1
ATOM 749 C CA . LEU A 1 97 ? -13.143 -10.224 4.982 1.00 98.12 97 LEU A CA 1
ATOM 750 C C . LEU A 1 97 ? -13.564 -9.413 3.750 1.00 98.12 97 LEU A C 1
ATOM 752 O O . LEU A 1 97 ? -13.325 -9.838 2.617 1.00 98.12 97 LEU A O 1
ATOM 756 N N . MET A 1 98 ? -14.139 -8.227 3.967 1.00 97.69 98 MET A N 1
ATOM 757 C CA . MET A 1 98 ? -14.511 -7.301 2.902 1.00 97.69 98 MET A CA 1
ATOM 758 C C . MET A 1 98 ? -13.286 -6.862 2.091 1.00 97.69 98 MET A C 1
ATOM 760 O O . MET A 1 98 ? -13.239 -7.103 0.886 1.00 97.69 98 MET A O 1
ATOM 764 N N . PHE A 1 99 ? -12.274 -6.264 2.726 1.00 97.69 99 PHE A N 1
ATOM 765 C CA . PHE A 1 99 ? -11.078 -5.782 2.030 1.00 97.69 99 PHE A CA 1
ATOM 766 C C . PHE A 1 99 ? -10.279 -6.917 1.393 1.00 97.69 99 PHE A C 1
ATOM 768 O O . PHE A 1 99 ? -9.819 -6.767 0.265 1.00 97.69 99 PHE A O 1
ATOM 775 N N . TRP A 1 100 ? -10.173 -8.072 2.053 1.00 97.25 100 TRP A N 1
ATOM 776 C CA . TRP A 1 100 ? -9.564 -9.269 1.472 1.00 97.25 100 TRP A CA 1
ATOM 777 C C . TRP A 1 100 ? -10.245 -9.657 0.157 1.00 97.25 100 TRP A C 1
ATOM 779 O O . TRP A 1 100 ? -9.577 -9.904 -0.845 1.00 97.25 100 TRP A O 1
ATOM 789 N N . THR A 1 101 ? -11.578 -9.650 0.135 1.00 96.94 101 THR A N 1
ATOM 790 C CA . THR A 1 101 ? -12.366 -9.959 -1.064 1.00 96.94 101 THR A CA 1
ATOM 791 C C . THR A 1 101 ? -12.175 -8.906 -2.156 1.00 96.94 101 THR A C 1
ATOM 793 O O . THR A 1 101 ? -12.016 -9.272 -3.321 1.00 96.94 101 THR A O 1
ATOM 796 N N . LEU A 1 102 ? -12.143 -7.616 -1.804 1.00 96.44 102 LEU A N 1
ATOM 797 C CA . LEU A 1 102 ? -11.896 -6.523 -2.754 1.00 96.44 102 LEU A CA 1
ATOM 798 C C . LEU A 1 102 ? -10.511 -6.634 -3.401 1.00 96.44 102 LEU A C 1
ATOM 800 O O . LEU A 1 102 ? -10.399 -6.542 -4.621 1.00 96.44 102 LEU A O 1
ATOM 804 N N . VAL A 1 103 ? -9.477 -6.907 -2.598 1.00 95.25 103 VAL A N 1
ATOM 805 C CA . VAL A 1 103 ? -8.109 -7.152 -3.077 1.00 95.25 103 VAL A CA 1
ATOM 806 C C . VAL A 1 103 ? -8.064 -8.381 -3.982 1.00 95.25 103 VAL A C 1
ATOM 808 O O . VAL A 1 103 ? -7.474 -8.337 -5.058 1.00 95.25 103 VAL A O 1
ATOM 811 N N . ARG A 1 104 ? -8.679 -9.498 -3.581 1.00 95.94 104 ARG A N 1
ATOM 812 C CA . ARG A 1 104 ? -8.593 -10.751 -4.349 1.00 95.94 104 ARG A CA 1
ATOM 813 C C . ARG A 1 104 ? -9.322 -10.687 -5.685 1.00 95.94 104 ARG A C 1
ATOM 815 O O . ARG A 1 104 ? -8.853 -11.301 -6.634 1.00 95.94 104 ARG A O 1
ATOM 822 N N . ASN A 1 105 ? -10.422 -9.945 -5.758 1.00 95.62 105 ASN A N 1
ATOM 823 C CA . ASN A 1 105 ? -11.229 -9.841 -6.973 1.00 95.62 105 ASN A CA 1
ATOM 824 C C . ASN A 1 105 ? -10.967 -8.562 -7.777 1.00 95.62 105 ASN A C 1
ATOM 826 O O . ASN A 1 105 ? -11.628 -8.358 -8.788 1.00 95.62 105 ASN A O 1
ATOM 830 N N . GLN A 1 106 ? -10.038 -7.702 -7.336 1.00 94.31 106 GLN A N 1
ATOM 831 C CA . GLN A 1 106 ? -9.697 -6.441 -8.008 1.00 94.31 106 GLN A CA 1
ATOM 832 C C . GLN A 1 106 ? -10.950 -5.607 -8.350 1.00 94.31 106 GLN A C 1
ATOM 834 O O . GLN A 1 106 ? -11.086 -5.039 -9.433 1.00 94.31 106 GLN A O 1
ATOM 839 N N . VAL A 1 107 ? -11.907 -5.560 -7.415 1.00 93.31 107 VAL A N 1
ATOM 840 C CA . VAL A 1 107 ? -13.216 -4.924 -7.632 1.00 93.31 107 VAL A CA 1
ATOM 841 C C . VAL A 1 107 ? -13.022 -3.442 -7.949 1.00 93.31 107 VAL A C 1
ATOM 843 O O . VAL A 1 107 ? -12.324 -2.744 -7.226 1.00 93.31 107 VAL A O 1
ATOM 846 N N . GLY A 1 108 ? -13.629 -2.952 -9.032 1.00 91.38 108 GLY A N 1
ATOM 847 C CA . GLY A 1 108 ? -13.510 -1.548 -9.449 1.00 91.38 108 GLY A CA 1
ATOM 848 C C . GLY A 1 108 ? -12.158 -1.168 -10.068 1.00 91.38 108 GLY A C 1
ATOM 849 O O . GLY A 1 108 ? -11.956 -0.004 -10.414 1.00 91.38 108 GLY A O 1
ATOM 850 N N . VAL A 1 109 ? -11.235 -2.119 -10.247 1.00 92.31 109 VAL A N 1
ATOM 851 C CA . VAL A 1 109 ? -9.949 -1.890 -10.917 1.00 92.31 109 VAL A CA 1
ATOM 852 C C . VAL A 1 109 ? -10.122 -2.074 -12.429 1.00 92.31 109 VAL A C 1
ATOM 854 O O . VAL A 1 109 ? -9.867 -3.141 -12.974 1.00 92.31 109 VAL A O 1
ATOM 857 N N . GLY A 1 110 ? -10.591 -1.021 -13.104 1.00 91.81 110 GLY A N 1
ATOM 858 C CA . GLY A 1 110 ? -10.593 -0.932 -14.572 1.00 91.81 110 GLY A CA 1
ATOM 859 C C . GLY A 1 110 ? -9.227 -0.532 -15.144 1.00 91.81 110 GLY A C 1
ATOM 860 O O . GLY A 1 110 ? -8.249 -0.412 -14.403 1.00 91.81 110 GLY A O 1
ATOM 861 N N . ASN A 1 111 ? -9.163 -0.249 -16.448 1.00 94.19 111 ASN A N 1
ATOM 862 C CA . ASN A 1 111 ? -7.907 0.008 -17.171 1.00 94.19 111 ASN A CA 1
ATOM 863 C C . ASN A 1 111 ? -7.038 1.098 -16.517 1.00 94.19 111 ASN A C 1
ATOM 865 O O . ASN A 1 111 ? -5.879 0.864 -16.182 1.00 94.19 111 ASN A O 1
ATOM 869 N N . GLN A 1 112 ? -7.610 2.274 -16.244 1.00 92.75 112 GLN A N 1
ATOM 870 C CA . GLN A 1 112 ? -6.885 3.381 -15.604 1.00 92.75 112 GLN A CA 1
ATOM 871 C C . GLN A 1 112 ? -6.359 3.017 -14.206 1.00 92.75 112 GLN A C 1
ATOM 873 O O . GLN A 1 112 ? -5.228 3.350 -13.849 1.00 92.75 112 GLN A O 1
ATOM 878 N N . MET A 1 11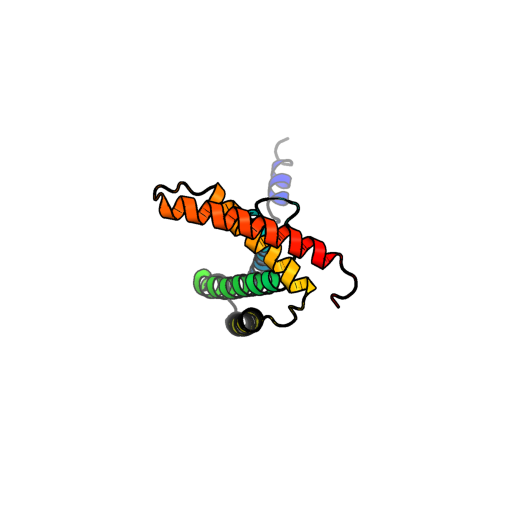3 ? -7.157 2.311 -13.401 1.00 94.31 113 MET A N 1
ATOM 879 C CA . MET A 1 113 ? -6.747 1.904 -12.051 1.00 94.31 113 MET A CA 1
ATOM 880 C C . MET A 1 113 ? -5.700 0.789 -12.079 1.00 94.31 113 MET A C 1
ATOM 882 O O . MET A 1 113 ? -4.830 0.762 -11.207 1.00 94.31 113 MET A O 1
ATOM 886 N N . PHE A 1 114 ? -5.750 -0.084 -13.087 1.00 94.94 114 PHE A N 1
ATOM 887 C CA . PHE A 1 114 ? -4.721 -1.081 -13.352 1.00 94.94 114 PHE A CA 1
ATOM 888 C C . PHE A 1 114 ? -3.380 -0.405 -13.656 1.00 94.94 114 PHE A C 1
ATOM 890 O O . PHE A 1 114 ? -2.410 -0.650 -12.938 1.00 94.94 114 PHE A O 1
ATOM 897 N N . LEU A 1 115 ? -3.337 0.521 -14.623 1.00 95.56 115 LEU A N 1
ATOM 898 C CA . LEU A 1 115 ? -2.113 1.247 -14.996 1.00 95.56 115 LEU A CA 1
ATOM 899 C C . LEU A 1 115 ? -1.536 2.021 -13.800 1.00 95.56 115 LEU A C 1
ATOM 901 O O . LEU A 1 115 ? -0.360 1.874 -13.460 1.00 95.56 115 LEU A O 1
ATOM 905 N N . ARG A 1 116 ? -2.390 2.748 -13.067 1.00 94.44 116 ARG A N 1
ATOM 906 C CA . ARG A 1 116 ? -2.005 3.464 -11.838 1.00 94.44 116 ARG A CA 1
ATOM 907 C C . ARG A 1 116 ? -1.502 2.550 -10.721 1.00 94.44 116 ARG A C 1
ATOM 909 O O . ARG A 1 116 ? -0.746 3.006 -9.870 1.00 94.44 116 ARG A O 1
ATOM 916 N N . SER A 1 117 ? -1.924 1.287 -10.669 1.00 94.69 117 SER A N 1
ATOM 917 C CA . SER A 1 117 ? -1.394 0.324 -9.695 1.00 94.69 117 SER A CA 1
ATOM 918 C C . SER A 1 117 ? -0.091 -0.316 -10.169 1.00 94.69 117 SER A C 1
ATOM 920 O O . SER A 1 117 ? 0.769 -0.613 -9.339 1.00 94.69 117 SER A O 1
ATOM 922 N N . MET A 1 118 ? 0.050 -0.571 -11.470 1.00 96.62 118 MET A N 1
ATOM 923 C CA . MET A 1 118 ? 1.177 -1.322 -12.017 1.00 96.62 118 MET A CA 1
ATOM 924 C C . MET A 1 118 ? 2.426 -0.467 -12.192 1.00 96.62 118 MET A C 1
ATOM 926 O O . MET A 1 118 ? 3.509 -0.950 -11.874 1.00 96.62 118 MET A O 1
ATOM 930 N N . ILE A 1 119 ? 2.304 0.807 -12.573 1.00 96.31 119 ILE A N 1
ATOM 931 C CA . ILE A 1 119 ? 3.458 1.716 -12.667 1.00 96.31 119 ILE A CA 1
ATOM 932 C C . ILE A 1 119 ? 4.269 1.772 -11.353 1.00 96.31 119 ILE A C 1
ATOM 934 O O . ILE A 1 119 ? 5.463 1.464 -11.386 1.00 96.31 119 ILE A O 1
ATOM 938 N N . PRO A 1 120 ? 3.677 2.084 -10.178 1.00 95.19 120 PRO A N 1
ATOM 939 C CA . PRO A 1 120 ? 4.429 2.104 -8.924 1.00 95.19 120 PRO A CA 1
ATOM 940 C C . PRO A 1 120 ? 4.919 0.711 -8.493 1.00 95.19 120 PRO A C 1
ATOM 942 O O . PRO A 1 120 ? 5.940 0.611 -7.816 1.00 95.19 120 PRO A O 1
ATOM 945 N N . HIS A 1 121 ? 4.228 -0.370 -8.880 1.00 95.38 121 HIS A N 1
ATOM 946 C CA . HIS A 1 121 ? 4.686 -1.740 -8.621 1.00 95.38 121 HIS A CA 1
ATOM 947 C C . HIS A 1 121 ? 5.975 -2.060 -9.393 1.00 95.38 121 HIS A C 1
ATOM 949 O O . HIS A 1 121 ? 6.942 -2.541 -8.805 1.00 95.38 121 HIS A O 1
ATOM 955 N N . HIS A 1 122 ? 6.010 -1.734 -10.686 1.00 97.19 122 HIS A N 1
ATOM 956 C CA . HIS A 1 122 ? 7.178 -1.944 -11.542 1.00 97.19 122 HIS A CA 1
ATOM 957 C C . HIS A 1 122 ? 8.351 -1.065 -11.090 1.00 97.19 122 HIS A C 1
ATOM 959 O O . HIS A 1 122 ? 9.488 -1.520 -10.966 1.00 97.19 122 HIS A O 1
ATOM 965 N N . ALA A 1 123 ? 8.058 0.183 -10.720 1.00 96.81 123 ALA A N 1
ATOM 966 C CA . ALA A 1 123 ? 9.023 1.102 -10.128 1.00 96.81 123 ALA A CA 1
ATOM 967 C C . ALA A 1 123 ? 9.672 0.542 -8.851 1.00 96.81 123 ALA A C 1
ATOM 969 O O . ALA A 1 123 ? 10.879 0.689 -8.657 1.00 96.81 123 ALA A O 1
ATOM 970 N N . ALA A 1 124 ? 8.894 -0.122 -7.993 1.00 95.75 124 ALA A N 1
ATOM 971 C CA . ALA A 1 124 ? 9.424 -0.763 -6.794 1.00 95.75 124 ALA A CA 1
ATOM 972 C C . ALA A 1 124 ? 10.330 -1.959 -7.120 1.00 95.75 124 ALA A C 1
ATOM 974 O O . ALA A 1 124 ? 11.366 -2.124 -6.477 1.00 95.75 124 ALA A O 1
ATOM 975 N N . ALA A 1 125 ? 9.993 -2.761 -8.136 1.00 96.75 125 ALA A N 1
ATOM 976 C CA . ALA A 1 125 ? 10.846 -3.861 -8.591 1.00 96.75 125 ALA A CA 1
ATOM 977 C C . ALA A 1 125 ? 12.202 -3.353 -9.116 1.00 96.75 125 ALA A C 1
ATOM 979 O O . ALA A 1 125 ? 13.248 -3.901 -8.757 1.00 96.75 125 ALA A O 1
ATOM 980 N N . ILE A 1 126 ? 12.195 -2.259 -9.888 1.00 97.75 126 ILE A N 1
ATOM 981 C CA . ILE A 1 126 ? 13.415 -1.582 -10.354 1.00 97.75 126 ILE A CA 1
ATOM 982 C C . ILE A 1 126 ? 14.260 -1.116 -9.165 1.00 97.75 126 ILE A C 1
ATOM 984 O O . ILE A 1 126 ? 15.456 -1.402 -9.127 1.00 97.75 126 ILE A O 1
ATOM 988 N N . LEU A 1 127 ? 13.647 -0.440 -8.183 1.00 96.69 127 LEU A N 1
ATOM 989 C CA . LEU A 1 127 ? 14.350 0.033 -6.988 1.00 96.69 127 LEU A CA 1
ATOM 990 C C . LEU A 1 127 ? 15.041 -1.124 -6.255 1.00 96.69 127 LEU A C 1
ATOM 992 O O . LEU A 1 127 ? 16.216 -1.017 -5.917 1.00 96.69 127 LEU A O 1
ATOM 996 N N . VAL A 1 128 ? 14.337 -2.240 -6.041 1.00 97.19 128 VAL A N 1
ATOM 997 C CA . VAL A 1 128 ? 14.902 -3.417 -5.363 1.00 97.19 128 VAL A CA 1
ATOM 998 C C . VAL A 1 128 ? 16.096 -3.973 -6.136 1.00 97.19 128 VAL A C 1
ATOM 1000 O O . VAL A 1 128 ? 17.134 -4.210 -5.525 1.00 97.19 128 VAL A O 1
ATOM 1003 N N . CYS A 1 129 ? 15.997 -4.124 -7.460 1.00 97.31 129 CYS A N 1
ATOM 1004 C CA . CYS A 1 129 ? 17.113 -4.605 -8.282 1.00 97.31 129 CYS A CA 1
ATOM 1005 C C . CYS A 1 129 ? 18.332 -3.673 -8.202 1.00 97.31 129 CYS A C 1
ATOM 1007 O O . CYS A 1 129 ? 19.459 -4.143 -8.106 1.00 97.31 129 CYS A O 1
ATOM 1009 N N . GLN A 1 130 ? 18.111 -2.356 -8.209 1.00 95.12 130 GLN A N 1
ATOM 1010 C CA . GLN A 1 130 ? 19.186 -1.359 -8.199 1.00 95.12 130 GLN A CA 1
ATOM 1011 C C . GLN A 1 130 ? 19.869 -1.190 -6.837 1.00 95.12 130 GLN A C 1
ATOM 1013 O O . GLN A 1 130 ? 21.026 -0.782 -6.792 1.00 95.12 130 GLN A O 1
ATOM 1018 N N . GLN A 1 131 ? 19.156 -1.445 -5.737 1.00 96.38 131 GLN A N 1
ATOM 1019 C CA . GLN A 1 131 ? 19.662 -1.227 -4.374 1.00 96.38 131 GLN A CA 1
ATOM 1020 C C . GLN A 1 131 ? 20.111 -2.519 -3.678 1.00 96.38 131 GLN A C 1
ATOM 1022 O O . GLN A 1 131 ? 20.702 -2.459 -2.601 1.00 96.38 131 GLN A O 1
ATOM 1027 N N . SER A 1 132 ? 19.820 -3.688 -4.251 1.00 96.75 132 SER A N 1
ATOM 1028 C CA . SER A 1 132 ? 20.216 -4.969 -3.664 1.00 96.75 132 SER A CA 1
ATOM 1029 C C . SER A 1 132 ? 21.694 -5.259 -3.910 1.00 96.75 132 SER A C 1
ATOM 1031 O O . SER A 1 132 ? 22.167 -5.219 -5.042 1.00 96.75 132 SER A O 1
ATOM 1033 N N . SER A 1 133 ? 22.413 -5.639 -2.854 1.00 97.06 133 SER A N 1
ATOM 1034 C CA . SER A 1 133 ? 23.792 -6.133 -2.948 1.00 97.06 133 SER A CA 1
ATOM 1035 C C . SER A 1 133 ? 23.805 -7.604 -3.366 1.00 97.06 133 SER A C 1
ATOM 1037 O O . SER A 1 133 ? 23.929 -8.504 -2.532 1.00 97.06 133 SER A O 1
ATOM 1039 N N . LEU A 1 134 ? 23.605 -7.848 -4.658 1.00 96.94 134 LEU A N 1
ATOM 1040 C CA . LEU A 1 134 ? 23.606 -9.183 -5.249 1.00 96.94 134 LEU A CA 1
ATOM 1041 C C . LEU A 1 134 ? 25.044 -9.683 -5.440 1.00 96.94 134 LEU A C 1
ATOM 1043 O O . LEU A 1 134 ? 25.968 -8.896 -5.597 1.00 96.94 134 LEU A O 1
ATOM 1047 N N . THR A 1 135 ? 25.236 -10.999 -5.359 1.00 97.31 135 THR A N 1
ATOM 1048 C CA . THR A 1 135 ? 26.565 -11.634 -5.483 1.00 97.31 135 THR A CA 1
ATOM 1049 C C . THR A 1 135 ? 26.574 -12.845 -6.409 1.00 97.31 135 THR A C 1
ATOM 1051 O O . THR A 1 135 ? 27.634 -13.357 -6.759 1.00 97.31 135 THR A O 1
ATOM 1054 N N . ASN A 1 136 ? 25.396 -13.343 -6.792 1.00 98.31 136 ASN A N 1
ATOM 1055 C CA . ASN A 1 136 ? 25.266 -14.443 -7.734 1.00 98.31 136 ASN A CA 1
ATOM 1056 C C . ASN A 1 136 ? 25.132 -13.865 -9.155 1.00 98.31 136 ASN A C 1
ATOM 1058 O O . ASN A 1 136 ? 24.124 -13.202 -9.409 1.00 98.31 136 ASN A O 1
ATOM 1062 N N . PRO A 1 137 ? 26.059 -14.162 -10.088 1.00 97.81 137 PRO A N 1
ATOM 1063 C CA . PRO A 1 137 ? 26.054 -13.573 -11.430 1.00 97.81 137 PRO A CA 1
ATOM 1064 C C . PRO A 1 137 ? 24.753 -13.794 -12.209 1.00 97.81 137 PRO A C 1
ATOM 1066 O O . PRO A 1 137 ? 24.299 -12.915 -12.931 1.00 97.81 137 PRO A O 1
ATOM 1069 N N . ARG A 1 138 ? 24.095 -14.945 -12.016 1.00 98.31 138 ARG A N 1
ATOM 1070 C CA . ARG A 1 138 ? 22.820 -15.247 -12.682 1.00 98.31 138 ARG A CA 1
ATOM 1071 C C . ARG A 1 138 ? 21.671 -14.387 -12.150 1.00 98.31 138 ARG A C 1
ATOM 1073 O O . ARG A 1 138 ? 20.731 -14.098 -12.880 1.00 98.31 138 ARG A O 1
ATOM 1080 N N . ILE A 1 139 ? 21.720 -14.008 -10.871 1.00 98.31 139 ILE A N 1
ATOM 1081 C CA . ILE A 1 139 ? 20.711 -13.126 -10.268 1.00 98.31 139 ILE A CA 1
ATOM 1082 C C . ILE A 1 139 ? 20.969 -11.675 -10.683 1.00 98.31 139 ILE A C 1
ATOM 1084 O O . ILE A 1 139 ? 20.017 -10.945 -10.934 1.00 98.31 139 ILE A O 1
ATOM 1088 N N . GLU A 1 140 ? 22.232 -11.262 -10.805 1.00 98.06 140 GLU A N 1
ATOM 1089 C CA . GLU A 1 140 ? 22.588 -9.944 -11.349 1.00 98.06 140 GLU A CA 1
ATOM 1090 C C . GLU A 1 140 ? 22.105 -9.779 -12.792 1.00 98.06 140 GLU A C 1
ATOM 1092 O O . GLU A 1 140 ? 21.459 -8.782 -13.106 1.00 98.06 140 GLU A O 1
ATOM 1097 N N . GLU A 1 141 ? 22.349 -10.779 -13.643 1.00 98.19 141 GLU A N 1
ATOM 1098 C CA . GLU A 1 141 ? 21.865 -10.803 -15.027 1.00 98.19 141 GLU A CA 1
ATOM 1099 C C . GLU A 1 141 ? 20.333 -10.717 -15.087 1.00 98.19 141 GLU A C 1
ATOM 1101 O O . GLU A 1 141 ? 19.788 -9.851 -15.771 1.00 98.19 141 GLU A O 1
ATOM 1106 N N . LEU A 1 142 ? 19.633 -11.513 -14.268 1.00 98.38 142 LEU A N 1
ATOM 1107 C CA . LEU A 1 142 ? 18.177 -11.423 -14.129 1.00 9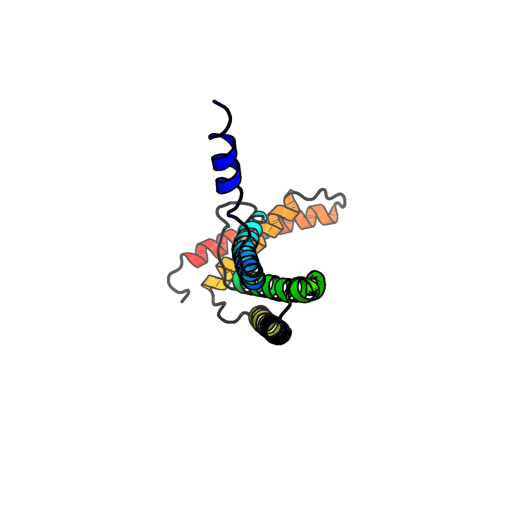8.38 142 LEU A CA 1
ATOM 1108 C C . LEU A 1 142 ? 17.723 -10.013 -13.710 1.00 98.38 142 LEU A C 1
ATOM 1110 O O . LEU A 1 142 ? 16.738 -9.496 -14.231 1.00 98.38 142 LEU A O 1
ATOM 1114 N N . CYS A 1 143 ? 18.424 -9.364 -12.780 1.00 98.25 143 CYS A N 1
ATOM 1115 C CA . CYS A 1 143 ? 18.091 -8.006 -12.355 1.00 98.25 143 CYS A CA 1
ATOM 1116 C C . CYS A 1 143 ? 18.300 -6.968 -13.462 1.00 98.25 143 CYS A C 1
ATOM 1118 O O . CYS A 1 143 ? 17.512 -6.025 -13.551 1.00 98.25 143 CYS A O 1
ATOM 1120 N N . VAL A 1 144 ? 19.305 -7.136 -14.325 1.00 98.00 144 VAL A N 1
ATOM 1121 C CA . VAL A 1 144 ? 19.481 -6.283 -15.510 1.00 98.00 144 VAL A CA 1
ATOM 1122 C C . VAL A 1 144 ? 18.279 -6.418 -16.449 1.00 98.00 144 VAL A C 1
ATOM 1124 O O . VAL A 1 144 ? 17.712 -5.398 -16.848 1.00 98.00 144 VAL A O 1
ATOM 1127 N N . GLU A 1 145 ? 17.839 -7.645 -16.735 1.00 98.31 145 GLU A N 1
ATOM 1128 C CA . GLU A 1 145 ? 16.668 -7.911 -17.584 1.00 98.31 145 GLU A CA 1
ATOM 1129 C C . GLU A 1 145 ? 15.371 -7.344 -16.986 1.00 98.31 145 GLU A C 1
ATOM 1131 O O . GLU A 1 145 ? 14.597 -6.685 -17.690 1.00 98.31 145 GLU A O 1
ATOM 1136 N N . ILE A 1 146 ? 15.152 -7.538 -15.677 1.00 98.31 146 ILE A N 1
ATOM 1137 C CA . ILE A 1 146 ? 14.000 -6.980 -14.954 1.00 98.31 146 ILE A CA 1
ATOM 1138 C C . ILE A 1 146 ? 13.996 -5.458 -15.089 1.00 98.31 146 ILE A C 1
ATOM 1140 O O . ILE A 1 146 ? 12.977 -4.879 -15.459 1.00 98.31 146 ILE A O 1
ATOM 1144 N N . VAL A 1 147 ? 15.122 -4.789 -14.822 1.00 98.25 147 VAL A N 1
ATOM 1145 C CA . VAL A 1 147 ? 15.189 -3.322 -14.877 1.00 98.25 147 VAL A CA 1
ATOM 1146 C C . VAL A 1 147 ? 14.899 -2.799 -16.282 1.00 98.25 147 VAL A C 1
ATOM 1148 O O . VAL A 1 147 ? 14.178 -1.810 -16.416 1.00 98.25 147 VAL A O 1
ATOM 1151 N N . GLN A 1 148 ? 15.447 -3.434 -17.319 1.00 98.31 148 GLN A N 1
ATOM 1152 C CA . GLN A 1 148 ? 15.207 -3.029 -18.706 1.00 98.31 148 GLN A CA 1
ATOM 1153 C C . GLN A 1 148 ? 13.733 -3.191 -19.089 1.00 98.31 148 GLN A C 1
ATOM 1155 O O . GLN A 1 148 ? 13.109 -2.228 -19.537 1.00 98.31 148 GLN A O 1
ATOM 1160 N N . THR A 1 149 ? 13.165 -4.371 -18.840 1.00 98.38 149 THR A N 1
ATOM 1161 C CA . THR A 1 149 ? 11.780 -4.699 -19.205 1.00 98.38 149 THR A CA 1
ATOM 1162 C C . THR A 1 149 ? 10.785 -3.812 -18.460 1.00 98.38 149 THR A C 1
ATOM 1164 O O . THR A 1 149 ? 9.929 -3.177 -19.070 1.00 98.38 149 THR A O 1
ATOM 1167 N N . GLN A 1 150 ? 10.950 -3.669 -17.143 1.00 98.25 150 GLN A N 1
ATOM 1168 C CA . GLN A 1 150 ? 10.014 -2.924 -16.301 1.00 98.25 150 GLN A CA 1
ATOM 1169 C C . GLN A 1 150 ? 10.036 -1.417 -16.597 1.00 98.25 150 GLN A C 1
ATOM 1171 O O . GLN A 1 150 ? 9.009 -0.751 -16.473 1.00 98.25 150 GLN A O 1
ATOM 1176 N N . LYS A 1 151 ? 11.183 -0.852 -17.013 1.00 97.94 151 LYS A N 1
ATOM 1177 C CA . LYS A 1 151 ? 11.254 0.549 -17.469 1.00 97.94 151 LYS A CA 1
ATOM 1178 C C . LYS A 1 151 ? 10.453 0.768 -18.747 1.00 97.94 151 LYS A C 1
ATOM 1180 O O . LYS A 1 151 ? 9.748 1.771 -18.852 1.00 97.94 151 LYS A O 1
ATOM 1185 N N . GLU A 1 152 ? 10.558 -0.161 -19.689 1.00 98.25 152 GLU A N 1
ATOM 1186 C CA . GLU A 1 152 ? 9.809 -0.097 -20.941 1.00 98.25 152 GLU A CA 1
ATOM 1187 C C . GLU A 1 152 ? 8.303 -0.269 -20.701 1.00 98.25 152 GLU A C 1
ATOM 1189 O O . GLU A 1 152 ? 7.500 0.515 -21.201 1.00 98.25 152 GLU A O 1
ATOM 1194 N N . GLU A 1 153 ? 7.909 -1.207 -19.838 1.00 98.44 153 GLU A N 1
ATOM 1195 C CA . GLU A 1 153 ? 6.511 -1.386 -19.431 1.00 98.44 153 GLU A CA 1
ATOM 1196 C C . GLU A 1 153 ? 5.946 -0.125 -18.758 1.00 98.44 153 GLU A C 1
ATOM 1198 O O . GLU A 1 153 ? 4.825 0.280 -19.059 1.00 98.44 153 GLU A O 1
ATOM 1203 N N . ILE A 1 154 ? 6.717 0.559 -17.900 1.00 97.75 154 ILE A N 1
ATOM 1204 C CA . ILE A 1 154 ? 6.309 1.851 -17.318 1.00 97.75 154 ILE A CA 1
ATOM 1205 C C . ILE A 1 154 ? 6.081 2.907 -18.402 1.00 97.75 154 ILE A C 1
ATOM 1207 O O . ILE A 1 154 ? 5.094 3.642 -18.318 1.00 97.75 154 ILE A O 1
ATOM 1211 N N . ARG A 1 155 ? 6.968 2.998 -19.402 1.00 97.19 155 ARG A N 1
ATOM 1212 C CA . ARG A 1 155 ? 6.820 3.942 -20.520 1.00 97.19 155 ARG A CA 1
ATOM 1213 C C . ARG A 1 155 ? 5.516 3.679 -21.274 1.00 97.19 155 ARG A C 1
ATOM 1215 O O . ARG A 1 155 ? 4.708 4.593 -21.411 1.00 97.19 155 ARG A O 1
ATOM 1222 N N . ILE A 1 156 ? 5.277 2.425 -21.660 1.00 97.56 156 ILE A N 1
ATOM 1223 C CA . ILE A 1 156 ? 4.055 1.997 -22.355 1.00 97.56 156 ILE A CA 1
ATOM 1224 C C . ILE A 1 156 ? 2.814 2.299 -21.510 1.00 97.56 156 ILE A C 1
ATOM 1226 O O . ILE A 1 156 ? 1.844 2.862 -22.008 1.00 97.56 156 ILE A O 1
ATOM 1230 N N . MET A 1 157 ? 2.829 1.971 -20.215 1.00 96.94 157 MET A N 1
ATOM 1231 C CA . MET A 1 157 ? 1.688 2.223 -19.332 1.00 96.94 157 MET A CA 1
ATOM 1232 C C . MET A 1 157 ? 1.367 3.715 -19.198 1.00 96.94 157 MET A C 1
ATOM 1234 O O . MET A 1 157 ? 0.190 4.074 -19.167 1.00 96.94 157 MET A O 1
ATOM 1238 N N . LYS A 1 158 ? 2.382 4.587 -19.133 1.00 95.44 158 LYS A N 1
ATOM 1239 C CA . LYS A 1 158 ? 2.181 6.044 -19.101 1.00 95.44 158 LYS A CA 1
ATOM 1240 C C . LYS A 1 158 ? 1.586 6.566 -20.408 1.00 95.44 158 LYS A C 1
ATOM 1242 O O . LYS A 1 158 ? 0.648 7.351 -20.353 1.00 95.44 158 LYS A O 1
ATOM 1247 N N . GLU A 1 159 ? 2.066 6.088 -21.553 1.00 94.88 159 GLU A N 1
ATOM 1248 C CA . GLU A 1 159 ? 1.507 6.440 -22.868 1.00 94.88 159 GLU A CA 1
ATOM 1249 C C . GLU A 1 159 ? 0.051 5.991 -23.003 1.00 94.88 159 GLU A C 1
ATOM 1251 O O . GLU A 1 159 ? -0.805 6.753 -23.456 1.00 94.88 159 GLU A O 1
ATOM 1256 N N . LEU A 1 160 ? -0.257 4.776 -22.537 1.00 94.75 160 LEU A N 1
ATOM 1257 C CA . LEU A 1 160 ? -1.629 4.292 -22.500 1.00 94.75 160 LEU A CA 1
ATOM 1258 C C . LEU A 1 160 ? -2.499 5.241 -21.678 1.00 94.75 160 LEU A C 1
ATOM 1260 O O . LEU A 1 160 ? -3.519 5.669 -22.193 1.00 94.75 160 LEU A O 1
ATOM 1264 N N . MET A 1 161 ? -2.089 5.661 -20.476 1.00 91.56 161 MET A N 1
ATOM 1265 C CA . MET A 1 161 ? -2.896 6.555 -19.625 1.00 91.56 161 MET A CA 1
ATOM 1266 C C . MET A 1 161 ? -3.342 7.866 -20.296 1.00 91.56 161 MET A C 1
ATOM 1268 O O . MET A 1 161 ? -4.369 8.414 -19.887 1.00 91.56 161 MET A O 1
ATOM 1272 N N . GLU A 1 162 ? -2.600 8.355 -21.290 1.00 88.56 162 GLU A N 1
ATOM 1273 C CA . GLU A 1 162 ? -2.901 9.576 -22.052 1.00 88.56 162 GLU A CA 1
ATOM 1274 C C . GLU A 1 162 ? -3.838 9.329 -23.251 1.00 88.56 162 GLU A C 1
ATOM 1276 O O . GLU A 1 162 ? -4.324 10.274 -23.875 1.00 88.56 162 GLU A O 1
ATOM 1281 N N . THR A 1 163 ? -4.137 8.066 -23.561 1.00 87.25 163 THR A N 1
ATOM 1282 C CA . THR A 1 163 ? -5.003 7.675 -24.676 1.00 87.25 163 THR A CA 1
ATOM 1283 C C . THR A 1 163 ? -6.492 7.867 -24.312 1.00 87.25 163 THR A C 1
ATOM 1285 O O . THR A 1 163 ? -6.926 7.374 -23.268 1.00 87.25 163 THR A O 1
ATOM 1288 N N . PRO A 1 164 ? -7.311 8.536 -25.157 1.00 68.25 164 PRO A N 1
ATOM 1289 C CA . PRO A 1 164 ? -8.696 8.912 -24.827 1.00 68.25 164 PRO A CA 1
ATOM 1290 C C . PRO A 1 164 ? -9.684 7.763 -24.553 1.00 68.25 164 PRO A C 1
ATOM 1292 O O . PRO A 1 164 ? -10.682 7.987 -23.874 1.00 68.25 164 PRO A O 1
ATOM 1295 N N . ASP A 1 165 ? -9.420 6.548 -25.045 1.00 65.69 165 ASP A N 1
ATOM 1296 C CA . ASP A 1 165 ? -10.389 5.432 -25.102 1.00 65.69 165 ASP A CA 1
ATOM 1297 C C . ASP A 1 165 ? -10.281 4.417 -23.941 1.00 65.69 165 ASP A C 1
ATOM 1299 O O . ASP A 1 165 ? -10.636 3.247 -24.065 1.00 65.69 165 ASP A O 1
ATOM 1303 N N . LEU A 1 166 ? -9.773 4.837 -22.779 1.00 65.12 166 LEU A N 1
ATOM 1304 C CA . LEU A 1 166 ? -9.561 3.952 -21.619 1.00 6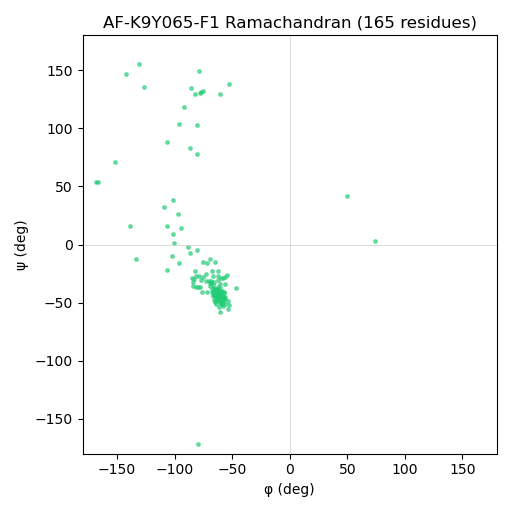5.12 166 LEU A CA 1
ATOM 1305 C C . LEU A 1 166 ? -10.704 3.933 -20.588 1.00 65.12 166 LEU A C 1
ATOM 1307 O O . LEU A 1 166 ? -10.480 3.465 -19.465 1.00 65.12 166 LEU A O 1
ATOM 1311 N N . SER A 1 167 ? -11.886 4.453 -20.938 1.00 55.38 167 SER A N 1
ATOM 1312 C CA . SER A 1 167 ? -13.076 4.464 -20.068 1.00 55.38 167 SER A CA 1
ATOM 1313 C C . SER A 1 167 ? -13.647 3.072 -19.832 1.00 55.38 167 SER A C 1
ATOM 1315 O O . SER A 1 167 ? -13.891 2.380 -20.844 1.00 55.38 167 SER A O 1
#

Radius of gyration: 23.31 Å; Cα contacts (8 Å, |Δi|>4): 124; chains: 1; bounding box: 47×53×68 Å

InterPro domains:
  IPR005183 Domain of unknown function DUF305, CopM-like [PF03713] (111-160)
  IPR012347 Ferritin-like [G3DSA:1.20.1260.10] (105-164)

Organism: Stanieria cyanosphaera (strain ATCC 29371 / PCC 7437) (NCBI:txid111780)